Protein AF-A0A378W1C8-F1 (afdb_monomer)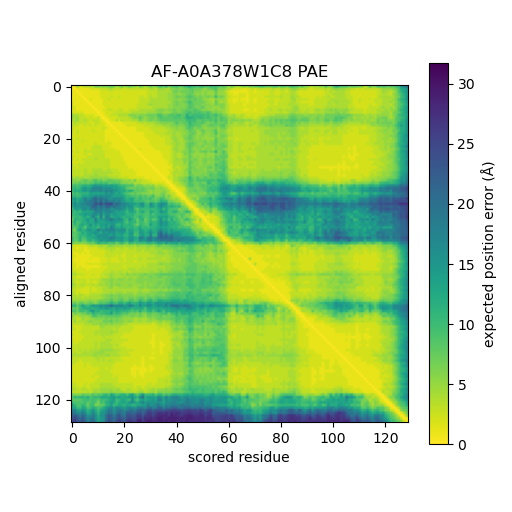

Solvent-accessible surface area (backbone atoms only — not comparable to full-atom values): 7232 Å² total; per-residue (Å²): 105,21,33,58,42,18,27,43,55,50,64,63,61,49,71,65,51,46,51,54,49,53,54,52,51,50,52,35,54,49,53,46,41,44,73,74,67,46,57,69,74,63,49,75,30,64,82,40,51,46,47,49,51,49,50,45,66,40,89,83,30,63,36,23,52,45,13,28,35,47,44,73,67,47,53,67,70,57,41,36,58,76,68,71,49,90,53,67,61,64,61,47,40,54,54,52,48,57,49,23,58,76,70,72,47,84,43,71,69,53,50,53,53,45,32,43,72,70,65,76,43,77,86,77,75,77,75,84,123

Foldseek 3Di:
DLLLLLQCVLLVVDDVVSVVLLVLQLVQVLQLCVLVVHDSVVCPDCVNSVVSCCLNPDPPRLSSQLNNCLNVVHQSVVSCVVSVHDRPVLVVLVVSVVSCVVSVGDDPSSVVVNCSNVVVDHDDNPPPD

Mean predicted aligned error: 7.02 Å

pLDDT: mean 79.62, std 13.41, range [35.12, 96.0]

Structure (mmCIF, N/CA/C/O backbone):
data_AF-A0A378W1C8-F1
#
_entry.id   AF-A0A378W1C8-F1
#
loop_
_atom_site.group_PDB
_atom_site.id
_atom_site.type_symbol
_atom_site.label_atom_id
_atom_site.label_alt_id
_atom_site.label_comp_id
_atom_site.label_asym_id
_atom_site.label_entity_id
_atom_site.label_seq_id
_atom_site.pdbx_PDB_ins_code
_atom_site.Cartn_x
_atom_site.Cartn_y
_atom_site.Cartn_z
_atom_site.occupancy
_atom_site.B_iso_or_equiv
_atom_site.auth_seq_id
_atom_site.auth_comp_id
_atom_site.auth_asym_id
_atom_site.auth_atom_id
_atom_site.pdbx_PDB_model_num
ATOM 1 N N . MET A 1 1 ? 0.416 0.198 1.413 1.00 78.50 1 MET A N 1
ATOM 2 C CA . MET A 1 1 ? 0.909 1.507 0.921 1.00 78.50 1 MET A CA 1
ATOM 3 C C . MET A 1 1 ? 2.173 1.432 0.068 1.00 78.50 1 MET A C 1
ATOM 5 O O . MET A 1 1 ? 2.178 2.047 -0.987 1.00 78.50 1 MET A O 1
ATOM 9 N N . ALA A 1 2 ? 3.202 0.653 0.422 1.00 84.88 2 ALA A N 1
ATOM 10 C CA . ALA A 1 2 ? 4.416 0.553 -0.403 1.00 84.88 2 ALA A CA 1
ATOM 11 C C . ALA A 1 2 ? 4.176 0.109 -1.868 1.00 84.88 2 ALA A C 1
ATOM 13 O O . ALA A 1 2 ? 4.801 0.668 -2.763 1.00 84.88 2 ALA A O 1
ATOM 14 N N . ILE A 1 3 ? 3.236 -0.818 -2.124 1.00 87.12 3 ILE A N 1
ATOM 15 C CA . ILE A 1 3 ? 2.819 -1.201 -3.493 1.00 87.12 3 ILE A CA 1
ATOM 16 C C . ILE A 1 3 ? 2.235 0.004 -4.243 1.00 87.12 3 ILE A C 1
ATOM 18 O O . ILE A 1 3 ? 2.663 0.300 -5.351 1.00 87.12 3 ILE A O 1
ATOM 22 N N . ALA A 1 4 ? 1.318 0.748 -3.619 1.00 87.62 4 ALA A N 1
ATOM 23 C CA . ALA A 1 4 ? 0.714 1.942 -4.211 1.00 87.62 4 ALA A CA 1
ATOM 24 C C . ALA A 1 4 ? 1.756 3.023 -4.532 1.00 87.62 4 ALA A C 1
ATOM 26 O O . ALA A 1 4 ? 1.712 3.644 -5.589 1.00 87.62 4 ALA A O 1
ATOM 27 N N . THR A 1 5 ? 2.724 3.224 -3.637 1.00 86.94 5 THR A N 1
ATOM 28 C CA . THR A 1 5 ? 3.833 4.151 -3.868 1.00 86.94 5 THR A CA 1
ATOM 29 C C . THR A 1 5 ? 4.706 3.701 -5.038 1.00 86.94 5 THR A C 1
ATOM 31 O O . THR A 1 5 ? 5.021 4.515 -5.898 1.00 86.94 5 THR A O 1
ATOM 34 N N . GLY A 1 6 ? 5.064 2.413 -5.107 1.00 87.56 6 GLY A N 1
ATOM 35 C CA . GLY A 1 6 ? 5.803 1.858 -6.245 1.00 87.56 6 GLY A CA 1
ATOM 36 C C . GLY A 1 6 ? 5.056 2.033 -7.567 1.00 87.56 6 GLY A C 1
ATOM 37 O O . GLY A 1 6 ? 5.659 2.422 -8.559 1.00 87.56 6 GLY A O 1
ATOM 38 N N . LEU A 1 7 ? 3.737 1.839 -7.549 1.00 88.56 7 LEU A N 1
ATOM 39 C CA . LEU A 1 7 ? 2.861 2.068 -8.693 1.00 88.56 7 LEU A CA 1
ATOM 40 C C . LEU A 1 7 ? 2.887 3.537 -9.142 1.00 88.56 7 LEU A C 1
ATOM 42 O O . LEU A 1 7 ? 3.162 3.824 -10.302 1.00 88.56 7 LEU A O 1
ATOM 46 N N . SER A 1 8 ? 2.657 4.474 -8.216 1.00 88.06 8 SER A N 1
ATOM 47 C CA . SER A 1 8 ? 2.693 5.918 -8.498 1.00 88.06 8 SER A CA 1
ATOM 48 C C . SER A 1 8 ? 4.046 6.378 -9.037 1.00 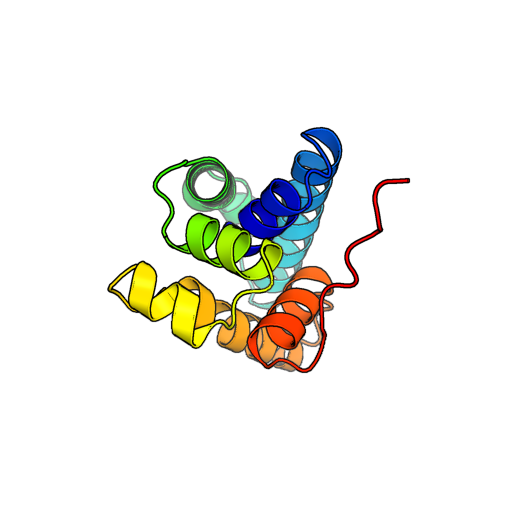88.06 8 SER A C 1
ATOM 50 O O . SER A 1 8 ? 4.105 7.316 -9.830 1.00 88.06 8 SER A O 1
ATOM 52 N N . ASP A 1 9 ? 5.125 5.746 -8.582 1.00 87.56 9 ASP A N 1
ATOM 53 C CA . ASP A 1 9 ? 6.481 6.078 -8.999 1.00 87.56 9 ASP A CA 1
ATOM 54 C C . ASP A 1 9 ? 6.811 5.519 -10.379 1.00 87.56 9 ASP A C 1
ATOM 56 O O . ASP A 1 9 ? 7.395 6.235 -11.186 1.00 87.56 9 ASP A O 1
ATOM 60 N N . GLY A 1 10 ? 6.397 4.284 -10.675 1.00 86.94 10 GLY A N 1
ATOM 61 C CA . GLY A 1 10 ? 6.565 3.691 -12.004 1.00 86.94 10 GLY A CA 1
ATOM 62 C C . GLY A 1 10 ? 5.689 4.351 -13.074 1.00 86.94 10 GLY A C 1
ATOM 63 O O . GLY A 1 10 ? 6.042 4.335 -14.246 1.00 86.94 10 GLY A O 1
ATOM 64 N N . LEU A 1 11 ? 4.582 4.984 -12.672 1.00 86.81 11 LEU A N 1
ATOM 65 C CA . LEU A 1 11 ? 3.749 5.827 -13.540 1.00 86.81 11 LEU A CA 1
ATOM 66 C C . LEU A 1 11 ? 4.262 7.274 -13.662 1.00 86.81 11 LEU A C 1
ATOM 68 O O . LEU A 1 11 ? 3.651 8.083 -14.356 1.00 86.81 11 LEU A O 1
ATOM 72 N N . GLU A 1 12 ? 5.370 7.608 -12.992 1.00 87.69 12 GLU A N 1
ATOM 73 C CA . GLU A 1 12 ? 6.022 8.921 -13.027 1.00 87.69 12 GLU A CA 1
ATOM 74 C C . GLU A 1 12 ? 5.124 10.112 -12.628 1.00 87.69 12 GLU A C 1
ATOM 76 O O . GLU A 1 12 ? 5.330 11.242 -13.068 1.00 87.69 12 GLU A O 1
ATOM 81 N N . TYR A 1 13 ? 4.153 9.913 -11.731 1.00 84.31 13 TYR A N 1
ATOM 82 C CA . TYR A 1 13 ? 3.259 10.997 -11.282 1.00 84.31 13 TYR A CA 1
ATOM 83 C C . TYR A 1 13 ? 3.933 12.054 -10.386 1.00 84.31 13 TYR A C 1
ATOM 85 O O . TYR A 1 13 ? 3.327 13.069 -10.034 1.00 84.31 13 TYR A O 1
ATOM 93 N N . GLY A 1 14 ? 5.193 11.833 -10.011 1.00 85.81 14 GLY A N 1
ATOM 94 C CA . GLY A 1 14 ? 5.997 12.772 -9.238 1.00 85.81 14 GLY A CA 1
ATOM 95 C C . GLY A 1 14 ? 5.725 12.761 -7.729 1.00 85.81 14 GLY A C 1
ATOM 96 O O . GLY A 1 14 ? 4.870 12.047 -7.199 1.00 85.81 14 GLY A O 1
ATOM 97 N N . LEU A 1 15 ? 6.501 13.574 -7.006 1.00 82.06 15 LEU A N 1
ATOM 98 C CA . LEU A 1 15 ? 6.538 13.570 -5.537 1.00 82.06 15 LEU A CA 1
ATOM 99 C C . LEU A 1 15 ? 5.241 14.078 -4.891 1.00 82.06 15 LEU A C 1
ATOM 101 O O . LEU A 1 15 ? 4.864 13.596 -3.825 1.00 82.06 15 LEU A O 1
ATOM 105 N N . ASN A 1 16 ? 4.527 14.999 -5.544 1.00 83.81 16 ASN A N 1
ATOM 106 C CA . ASN A 1 16 ? 3.266 15.536 -5.026 1.00 83.81 16 ASN A CA 1
ATOM 107 C C . ASN A 1 16 ? 2.153 14.482 -5.042 1.00 83.81 16 ASN A C 1
ATOM 109 O O . ASN A 1 16 ? 1.434 14.331 -4.054 1.00 83.81 16 ASN A O 1
ATOM 113 N N . ALA A 1 17 ? 2.047 13.708 -6.128 1.00 83.81 17 ALA A N 1
ATOM 114 C CA . ALA A 1 17 ? 1.108 12.593 -6.211 1.00 83.81 17 ALA A CA 1
ATOM 115 C C . ALA A 1 17 ? 1.430 11.524 -5.159 1.00 83.81 17 ALA A C 1
ATOM 117 O O . ALA A 1 17 ? 0.527 11.046 -4.471 1.00 83.81 17 ALA A O 1
ATOM 118 N N . ARG A 1 18 ? 2.721 11.230 -4.953 1.00 83.88 18 ARG A N 1
ATOM 119 C CA . ARG A 1 18 ? 3.175 10.332 -3.885 1.00 83.88 18 ARG A CA 1
ATOM 120 C C . ARG A 1 18 ? 2.754 10.830 -2.501 1.00 83.88 18 ARG A C 1
ATOM 122 O O . ARG A 1 18 ? 2.211 10.053 -1.719 1.00 83.88 18 ARG A O 1
ATOM 129 N N . ALA A 1 19 ? 2.981 12.105 -2.193 1.00 82.62 19 ALA A N 1
ATOM 130 C CA . ALA A 1 19 ? 2.603 12.688 -0.908 1.00 82.62 19 ALA A CA 1
ATOM 131 C C . ALA A 1 19 ? 1.082 12.623 -0.686 1.00 82.62 19 ALA A C 1
ATOM 133 O O . ALA A 1 19 ? 0.629 12.179 0.369 1.00 82.62 19 ALA A O 1
ATOM 134 N N . ALA A 1 20 ? 0.289 12.978 -1.702 1.00 86.38 20 ALA A N 1
ATOM 135 C CA . ALA A 1 20 ? -1.167 12.878 -1.645 1.00 86.38 20 ALA A CA 1
ATOM 136 C C . ALA A 1 20 ? -1.641 11.429 -1.431 1.00 86.38 20 ALA A C 1
ATOM 138 O O . ALA A 1 20 ? -2.536 11.184 -0.619 1.00 86.38 20 ALA A O 1
ATOM 139 N N . LEU A 1 21 ? -1.021 10.466 -2.119 1.00 87.06 21 LEU A N 1
ATOM 14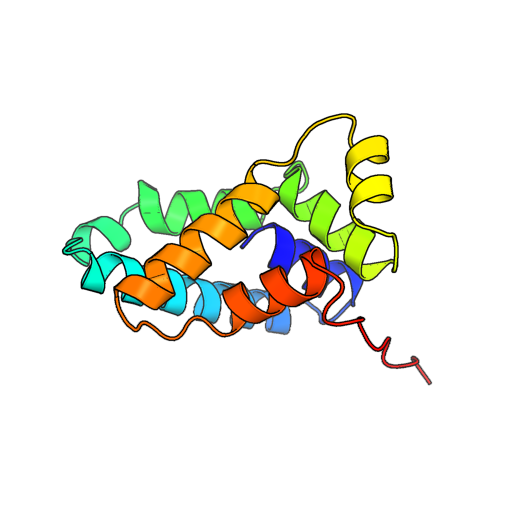0 C CA . LEU A 1 21 ? -1.324 9.043 -1.986 1.00 87.06 21 LEU A CA 1
ATOM 141 C C . LEU A 1 21 ? -1.033 8.527 -0.573 1.00 87.06 21 LEU A C 1
ATOM 143 O O . LEU A 1 21 ? -1.870 7.837 0.007 1.00 87.06 21 LEU A O 1
ATOM 147 N N . VAL A 1 22 ? 0.120 8.885 -0.000 1.00 83.94 22 VAL A N 1
ATOM 148 C CA . VAL A 1 22 ? 0.488 8.505 1.373 1.00 83.94 22 VAL A CA 1
ATOM 149 C C . VAL A 1 22 ? -0.504 9.088 2.379 1.00 83.94 22 VAL A C 1
ATOM 151 O O . VAL A 1 22 ? -1.020 8.346 3.214 1.00 83.94 22 VAL A O 1
ATOM 154 N N . THR A 1 23 ? -0.840 10.373 2.263 1.00 85.50 23 THR A N 1
ATOM 155 C CA . THR A 1 23 ? -1.800 11.038 3.159 1.00 85.50 23 THR A CA 1
ATOM 156 C C . THR A 1 23 ? -3.190 10.403 3.083 1.00 85.50 23 THR A C 1
ATOM 158 O O . THR A 1 23 ? -3.796 10.102 4.112 1.00 85.50 23 THR A O 1
ATOM 161 N N . ARG A 1 24 ? -3.697 10.141 1.872 1.00 89.50 24 ARG A N 1
ATOM 162 C CA . ARG A 1 24 ? -5.008 9.498 1.685 1.00 89.50 24 ARG A CA 1
ATOM 163 C C . ARG A 1 24 ? -5.017 8.050 2.177 1.00 89.50 24 ARG A C 1
ATOM 165 O O . ARG A 1 24 ? -5.983 7.635 2.813 1.00 89.50 24 ARG A O 1
ATOM 172 N N . GLY A 1 25 ? -3.940 7.305 1.936 1.00 88.19 25 GLY A N 1
ATOM 173 C CA . GLY A 1 25 ? -3.794 5.935 2.424 1.00 88.19 25 GLY A CA 1
ATOM 174 C C . GLY A 1 25 ? -3.709 5.848 3.947 1.00 88.19 25 GLY A C 1
ATOM 175 O O . GLY A 1 25 ? -4.299 4.956 4.551 1.00 88.19 25 GLY A O 1
ATOM 176 N N . LEU A 1 26 ? -3.048 6.810 4.595 1.00 84.56 26 LEU A N 1
ATOM 177 C CA . LEU A 1 26 ? -3.041 6.906 6.054 1.00 84.56 26 LEU A CA 1
ATOM 178 C C . LEU A 1 26 ? -4.442 7.197 6.611 1.00 84.56 26 LEU A C 1
ATOM 180 O O . LEU A 1 26 ? -4.824 6.632 7.638 1.00 84.56 26 LEU A O 1
ATOM 184 N N . ALA A 1 27 ? -5.223 8.041 5.932 1.00 88.19 27 ALA A N 1
ATOM 185 C CA . ALA A 1 27 ? -6.605 8.304 6.322 1.00 88.19 27 ALA A CA 1
ATOM 186 C C . ALA A 1 27 ? -7.478 7.038 6.220 1.00 88.19 27 ALA A C 1
ATOM 188 O O . ALA A 1 27 ? -8.294 6.795 7.105 1.00 88.19 27 ALA A O 1
ATOM 189 N N . GLU A 1 28 ? -7.285 6.219 5.182 1.00 90.44 28 GLU A N 1
ATOM 190 C CA . GLU A 1 28 ? -7.918 4.898 5.041 1.00 90.44 28 GLU A CA 1
ATOM 191 C C . GLU A 1 28 ? -7.583 3.969 6.215 1.00 90.44 28 GLU A C 1
ATOM 193 O O . GLU A 1 28 ? -8.482 3.509 6.920 1.00 90.44 28 GLU A O 1
ATOM 198 N N . ILE A 1 29 ? -6.291 3.770 6.487 1.00 85.88 29 ILE A N 1
ATOM 199 C CA . ILE A 1 29 ? -5.822 2.910 7.583 1.00 85.88 29 ILE A CA 1
ATOM 200 C C . ILE A 1 29 ? -6.371 3.392 8.930 1.00 85.88 29 ILE A C 1
ATOM 202 O O . ILE A 1 29 ? -6.831 2.588 9.737 1.00 85.88 29 ILE A O 1
ATOM 206 N N . THR A 1 30 ? -6.362 4.705 9.167 1.00 85.25 30 THR A N 1
ATOM 207 C CA . THR A 1 30 ? -6.877 5.291 10.411 1.00 85.25 30 THR A CA 1
ATOM 208 C C . THR A 1 30 ? -8.373 5.038 10.578 1.00 85.25 30 THR A C 1
ATOM 210 O O . THR A 1 30 ? -8.787 4.629 11.661 1.00 85.25 30 THR A O 1
ATOM 213 N N . ARG A 1 31 ? -9.187 5.225 9.526 1.00 89.81 31 ARG A N 1
ATOM 214 C CA . ARG A 1 31 ? -10.635 4.952 9.593 1.00 89.81 31 ARG A CA 1
ATOM 215 C C . ARG A 1 31 ? -10.917 3.490 9.924 1.00 89.81 31 ARG A C 1
ATOM 217 O O . ARG A 1 31 ? -11.733 3.224 10.804 1.00 89.81 31 ARG A O 1
ATOM 224 N N . LEU A 1 32 ? -10.220 2.560 9.265 1.00 88.81 32 LEU A N 1
ATOM 225 C CA . LEU A 1 32 ? -10.382 1.131 9.528 1.00 88.81 32 LEU A CA 1
ATOM 226 C C . LEU A 1 32 ? -9.967 0.772 10.959 1.00 88.81 32 LEU A C 1
ATOM 228 O O . LEU A 1 32 ? -10.725 0.129 11.679 1.00 88.81 32 LEU A O 1
ATOM 232 N N . ALA A 1 33 ? -8.798 1.241 11.398 1.00 85.00 33 ALA A N 1
ATOM 233 C CA . ALA A 1 33 ? -8.308 0.984 12.746 1.00 85.00 33 ALA A CA 1
ATOM 234 C C . ALA A 1 33 ? -9.272 1.528 13.815 1.00 85.00 33 ALA A C 1
ATOM 236 O O . ALA A 1 33 ? -9.582 0.828 14.777 1.00 85.00 33 ALA A O 1
ATOM 237 N N . SER A 1 34 ? -9.799 2.745 13.637 1.00 86.88 34 SER A N 1
ATOM 238 C CA . SER A 1 34 ? -10.797 3.313 14.550 1.00 86.88 34 SER A CA 1
ATOM 239 C C . SER A 1 34 ? -12.093 2.498 14.588 1.00 86.88 34 SER A C 1
ATOM 241 O O . SER A 1 34 ? -12.622 2.275 15.674 1.00 86.88 34 SER A O 1
ATOM 243 N N . ALA A 1 35 ? -12.571 1.992 13.446 1.00 88.19 35 ALA A N 1
ATOM 244 C CA . ALA A 1 35 ? -13.745 1.114 13.397 1.00 88.19 35 ALA A CA 1
ATOM 245 C C . ALA A 1 35 ? -13.521 -0.223 14.128 1.00 88.19 35 ALA A C 1
ATOM 247 O O . ALA A 1 35 ? -14.447 -0.775 14.718 1.00 88.19 35 ALA A O 1
ATOM 248 N N . MET A 1 36 ? -12.276 -0.706 14.159 1.00 85.81 36 ME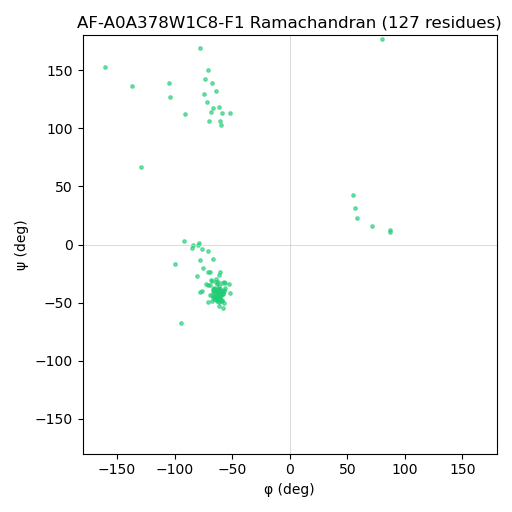T A N 1
ATOM 249 C CA . MET A 1 36 ? -11.859 -1.889 14.920 1.00 85.81 36 MET A CA 1
ATOM 250 C C . MET A 1 36 ? -11.654 -1.615 16.423 1.00 85.81 36 MET A C 1
ATOM 252 O O . MET A 1 36 ? -11.274 -2.520 17.164 1.00 85.81 36 MET A O 1
ATOM 256 N N . GLY A 1 37 ? -11.893 -0.384 16.889 1.00 83.81 37 GLY A N 1
ATOM 257 C CA . GLY A 1 37 ? -11.726 0.012 18.290 1.00 83.81 37 GLY A CA 1
ATOM 258 C C . GLY A 1 37 ? -10.314 0.476 18.656 1.00 83.81 37 GLY A C 1
ATOM 259 O O . GLY A 1 37 ? -10.014 0.645 19.840 1.00 83.81 37 GLY A O 1
ATOM 260 N N . ALA A 1 38 ? -9.432 0.703 17.675 1.00 81.50 38 ALA A N 1
ATOM 261 C CA . ALA A 1 38 ? -8.108 1.250 17.946 1.00 81.50 38 ALA A CA 1
ATOM 262 C C . ALA A 1 38 ? -8.204 2.700 18.438 1.00 81.50 38 ALA A C 1
ATOM 264 O O . ALA A 1 38 ? -8.945 3.528 17.902 1.00 81.50 38 ALA A O 1
ATOM 265 N N . GLN A 1 39 ? -7.392 3.031 19.440 1.00 74.12 39 GLN A N 1
ATOM 266 C CA . GLN A 1 39 ? -7.318 4.393 19.952 1.00 74.12 39 GLN A CA 1
ATOM 267 C C . GLN A 1 39 ? -6.544 5.291 18.969 1.00 74.12 39 GLN A C 1
ATOM 269 O O . GLN A 1 39 ? -5.404 4.969 18.624 1.00 74.12 39 GLN A O 1
ATOM 274 N N . PRO A 1 40 ? -7.084 6.459 18.569 1.00 66.38 40 PRO A N 1
ATOM 275 C CA . PRO A 1 40 ? -6.416 7.364 17.626 1.00 66.38 40 PRO A CA 1
ATOM 276 C C . PRO A 1 40 ? -5.008 7.794 18.063 1.00 66.38 40 PRO A C 1
ATOM 278 O O . PRO A 1 40 ? -4.118 7.947 17.229 1.00 66.38 40 PRO A O 1
ATOM 281 N N . LYS A 1 41 ? -4.774 7.928 19.377 1.00 67.06 41 LYS A N 1
ATOM 282 C CA . LYS A 1 41 ? -3.451 8.249 19.940 1.00 67.06 41 LYS A CA 1
ATOM 283 C C . LYS A 1 41 ? -2.399 7.175 19.641 1.00 67.06 41 LYS A C 1
ATOM 285 O O . LYS A 1 41 ? -1.239 7.520 19.447 1.00 67.06 41 LYS A O 1
ATOM 290 N N . THR A 1 42 ? -2.794 5.904 19.556 1.00 67.75 42 THR A N 1
ATOM 291 C CA . THR A 1 42 ? -1.897 4.788 19.218 1.00 67.75 42 THR A CA 1
ATOM 292 C C . THR A 1 42 ? -1.521 4.806 17.736 1.00 67.75 42 THR A C 1
ATOM 294 O O . THR A 1 42 ? -0.386 4.497 17.385 1.00 67.75 42 THR A O 1
ATOM 297 N N . MET A 1 43 ? -2.440 5.246 16.870 1.00 63.94 43 MET A N 1
ATOM 298 C CA . MET A 1 43 ? -2.199 5.370 15.427 1.00 63.94 43 MET A CA 1
ATOM 299 C C . MET A 1 43 ? -1.243 6.518 15.085 1.00 63.94 43 MET A C 1
ATOM 301 O O . MET A 1 43 ? -0.439 6.388 14.166 1.00 63.94 43 MET A O 1
ATOM 305 N N . MET A 1 44 ? -1.292 7.623 15.840 1.00 60.53 44 MET A N 1
ATOM 306 C CA . MET A 1 44 ? -0.397 8.777 15.653 1.00 60.53 44 MET A CA 1
ATOM 307 C C . MET A 1 44 ? 1.028 8.557 16.196 1.00 60.53 44 MET A C 1
ATOM 309 O O . MET A 1 44 ? 1.880 9.431 16.045 1.00 60.53 44 MET A O 1
ATOM 313 N N . GLY A 1 45 ? 1.302 7.413 16.832 1.00 62.41 45 GLY A N 1
ATOM 314 C CA . GLY A 1 45 ? 2.627 7.059 17.341 1.00 62.41 45 GLY A CA 1
ATOM 315 C C . GLY A 1 45 ? 3.599 6.568 16.258 1.00 62.41 45 GLY A C 1
ATOM 316 O O . GLY A 1 45 ? 3.217 6.247 15.131 1.00 62.41 45 GLY A O 1
ATOM 317 N N . LEU A 1 46 ? 4.879 6.452 16.632 1.00 51.47 46 LEU A N 1
ATOM 318 C CA . LEU A 1 46 ? 5.981 6.018 15.756 1.00 51.47 46 LEU A CA 1
ATOM 319 C C . LEU A 1 46 ? 5.746 4.627 15.129 1.00 51.47 46 LEU A C 1
ATOM 321 O O . LEU A 1 46 ? 6.144 4.393 13.994 1.00 51.47 46 LEU A O 1
ATOM 325 N N . ALA A 1 47 ? 5.053 3.731 15.840 1.00 58.19 47 ALA A N 1
ATOM 326 C CA . ALA A 1 47 ? 4.719 2.390 15.357 1.00 58.19 47 ALA A CA 1
ATOM 327 C C . ALA A 1 47 ? 3.649 2.382 14.245 1.00 58.19 47 ALA A C 1
ATOM 329 O O . ALA A 1 47 ? 3.601 1.441 13.465 1.00 58.19 47 ALA A O 1
ATOM 330 N N . GLY A 1 48 ? 2.800 3.416 14.156 1.00 60.66 48 GLY A N 1
ATOM 331 C CA . GLY A 1 48 ? 1.756 3.526 13.131 1.00 60.66 48 GLY A CA 1
ATOM 332 C C . GLY A 1 48 ? 2.217 4.340 11.923 1.00 60.66 48 GLY A C 1
ATOM 333 O O . GLY A 1 48 ? 2.395 3.812 10.829 1.00 60.66 48 GLY A O 1
ATOM 334 N N . ILE A 1 49 ? 2.441 5.643 12.120 1.00 60.09 49 ILE A N 1
ATOM 335 C CA . ILE A 1 49 ? 2.840 6.563 11.039 1.00 60.09 49 ILE A CA 1
ATOM 336 C C . ILE A 1 49 ? 4.314 6.387 10.659 1.00 60.09 49 ILE A C 1
ATOM 338 O O . ILE A 1 49 ? 4.650 6.436 9.475 1.00 60.09 49 ILE A O 1
ATOM 342 N N . GLY A 1 50 ? 5.197 6.183 11.641 1.00 59.47 50 GLY A N 1
ATOM 343 C CA . GLY A 1 50 ? 6.640 6.083 11.405 1.00 59.47 50 GLY A CA 1
ATOM 344 C C . GLY A 1 50 ? 7.011 4.851 10.581 1.00 59.47 50 GLY A C 1
ATOM 345 O O . GLY A 1 50 ? 7.715 4.976 9.579 1.00 59.47 50 GLY A O 1
ATOM 346 N N . ASP A 1 51 ? 6.462 3.690 10.937 1.00 66.50 51 ASP A N 1
ATOM 347 C CA . ASP A 1 51 ? 6.698 2.439 10.208 1.00 66.50 51 ASP A CA 1
ATOM 348 C C . ASP A 1 51 ? 6.052 2.445 8.810 1.00 66.50 51 ASP A C 1
ATOM 350 O O . ASP A 1 51 ? 6.638 1.977 7.827 1.00 66.50 51 ASP A O 1
ATOM 354 N N . LEU A 1 52 ? 4.886 3.092 8.673 1.00 60.59 52 LEU A N 1
ATOM 355 C CA . LEU A 1 52 ? 4.235 3.305 7.381 1.00 60.59 52 LEU A CA 1
ATOM 356 C C . LEU A 1 52 ? 5.091 4.178 6.454 1.00 60.59 52 LEU A C 1
ATOM 358 O O . LEU A 1 52 ? 5.301 3.812 5.295 1.00 60.59 52 LEU A O 1
ATOM 362 N N . ILE A 1 53 ? 5.598 5.315 6.940 1.00 60.22 53 ILE A N 1
ATOM 363 C CA . ILE A 1 53 ? 6.456 6.211 6.152 1.00 60.22 53 ILE A CA 1
ATOM 364 C C . ILE A 1 53 ? 7.755 5.496 5.769 1.00 60.22 53 ILE A C 1
ATOM 366 O O . ILE A 1 53 ? 8.118 5.517 4.590 1.00 60.22 53 ILE A O 1
ATOM 370 N N . LEU A 1 54 ? 8.416 4.817 6.711 1.00 61.41 54 LEU A N 1
ATOM 371 C CA . LEU A 1 54 ? 9.652 4.067 6.464 1.00 61.41 54 LEU A CA 1
ATOM 372 C C . LEU A 1 54 ? 9.453 2.970 5.404 1.00 61.41 54 LEU A C 1
ATOM 374 O O . LEU A 1 54 ? 10.194 2.900 4.422 1.00 61.41 54 LEU A O 1
ATOM 378 N N . THR A 1 55 ? 8.394 2.172 5.535 1.00 62.31 55 THR A N 1
ATOM 379 C CA . THR A 1 55 ? 8.079 1.078 4.603 1.00 62.31 55 THR A CA 1
ATOM 380 C C . THR A 1 55 ? 7.686 1.581 3.209 1.00 62.31 55 THR A C 1
ATOM 382 O O . THR A 1 55 ? 7.966 0.919 2.203 1.00 62.31 55 THR A O 1
ATOM 385 N N . CYS A 1 56 ? 7.054 2.757 3.117 1.00 53.53 56 CYS A N 1
ATOM 386 C CA . CYS A 1 56 ? 6.659 3.371 1.844 1.00 53.53 56 CYS A CA 1
ATOM 387 C C . CYS A 1 56 ? 7.801 4.103 1.128 1.00 53.53 56 CYS A C 1
ATOM 389 O O . CYS 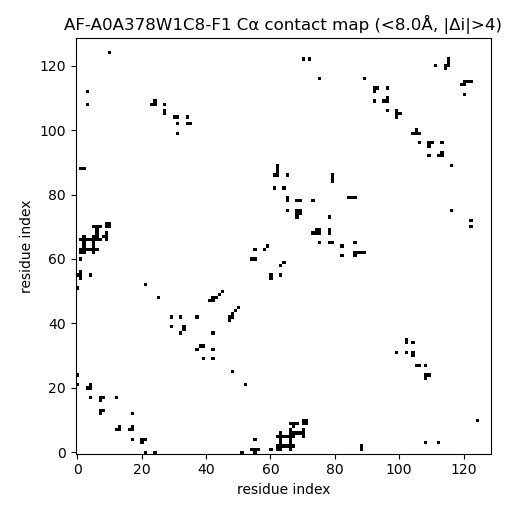A 1 56 ? 7.764 4.225 -0.098 1.00 53.53 56 CYS A O 1
ATOM 391 N N . THR A 1 57 ? 8.790 4.600 1.872 1.00 51.72 57 THR A N 1
ATOM 392 C CA . THR A 1 57 ? 9.912 5.390 1.334 1.00 51.72 57 THR A CA 1
ATOM 393 C C . THR A 1 57 ? 11.192 4.578 1.144 1.00 51.72 57 THR A C 1
ATOM 395 O O . THR A 1 57 ? 12.054 4.985 0.367 1.00 51.72 57 THR A O 1
ATOM 398 N N . GLY A 1 58 ? 11.306 3.402 1.768 1.00 56.22 58 GLY A N 1
ATOM 399 C CA . GLY A 1 58 ? 12.457 2.517 1.612 1.00 56.22 58 GLY A CA 1
ATOM 400 C C . GLY A 1 58 ? 12.572 1.928 0.201 1.00 56.22 58 GLY A C 1
ATOM 401 O O . GLY A 1 58 ? 11.728 1.141 -0.234 1.00 56.22 58 GLY A O 1
ATOM 402 N N . ALA A 1 59 ? 13.663 2.249 -0.501 1.00 51.34 59 ALA A N 1
ATOM 403 C CA . ALA A 1 59 ? 13.957 1.752 -1.851 1.00 51.34 59 ALA A CA 1
ATOM 404 C C . ALA A 1 59 ? 14.087 0.212 -1.938 1.00 51.34 59 ALA A C 1
ATOM 406 O O . ALA A 1 59 ? 13.846 -0.366 -2.994 1.00 51.34 59 ALA A O 1
ATOM 407 N N . LEU A 1 60 ? 14.407 -0.462 -0.824 1.00 59.28 60 LEU A N 1
ATOM 408 C CA . LEU 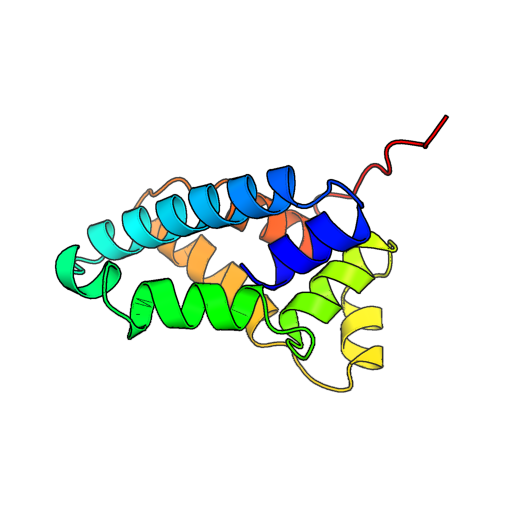A 1 60 ? 14.562 -1.925 -0.728 1.00 59.28 60 LEU A CA 1
ATOM 409 C C . LEU A 1 60 ? 13.246 -2.684 -0.485 1.00 59.28 60 LEU A C 1
ATOM 411 O O . LEU A 1 60 ? 13.232 -3.918 -0.451 1.00 59.28 60 LEU A O 1
ATOM 415 N N . SER A 1 61 ? 12.131 -1.971 -0.322 1.00 74.88 61 SER A N 1
ATOM 416 C CA . SER A 1 61 ? 10.830 -2.576 -0.046 1.00 74.88 61 SER A CA 1
ATOM 417 C C . SER A 1 61 ? 10.398 -3.497 -1.193 1.00 74.88 61 SER A C 1
ATOM 419 O O . SER A 1 61 ? 10.194 -3.058 -2.327 1.00 74.88 61 SER A O 1
ATOM 421 N N . ARG A 1 62 ? 10.226 -4.797 -0.907 1.00 82.31 62 ARG A N 1
ATOM 422 C CA . ARG A 1 62 ? 9.715 -5.785 -1.884 1.00 82.31 62 ARG A CA 1
ATOM 423 C C . ARG A 1 62 ? 8.351 -5.356 -2.424 1.00 82.31 62 ARG A C 1
ATOM 425 O O . ARG A 1 62 ? 8.110 -5.415 -3.621 1.00 82.31 62 ARG A O 1
ATOM 432 N N . ASN A 1 63 ? 7.515 -4.813 -1.545 1.00 84.50 63 ASN A N 1
ATOM 433 C CA . ASN A 1 63 ? 6.204 -4.266 -1.873 1.00 84.50 63 ASN A CA 1
ATOM 434 C C . ASN A 1 63 ? 6.303 -3.098 -2.873 1.00 84.50 63 ASN A C 1
ATOM 436 O O . ASN A 1 63 ? 5.523 -3.023 -3.817 1.00 84.50 63 ASN A O 1
ATOM 440 N N . ARG A 1 64 ? 7.295 -2.212 -2.727 1.00 84.62 64 ARG A N 1
ATOM 441 C CA . ARG A 1 64 ? 7.537 -1.133 -3.699 1.00 84.62 64 ARG A CA 1
ATOM 442 C C . ARG A 1 64 ? 7.955 -1.682 -5.066 1.00 84.62 64 ARG A C 1
ATOM 444 O O . ARG A 1 64 ? 7.453 -1.203 -6.077 1.00 84.62 64 ARG A O 1
ATOM 451 N N . ARG A 1 65 ? 8.817 -2.706 -5.103 1.00 86.38 65 ARG A N 1
ATOM 452 C CA . ARG A 1 65 ? 9.202 -3.389 -6.354 1.00 86.38 65 ARG A CA 1
ATOM 453 C C . ARG A 1 65 ? 8.012 -4.049 -7.049 1.00 86.38 65 ARG A C 1
ATOM 455 O O . ARG A 1 65 ? 7.913 -3.943 -8.265 1.00 86.38 65 ARG A O 1
ATOM 462 N N . VAL A 1 66 ? 7.083 -4.636 -6.288 1.00 88.94 66 VAL A N 1
ATOM 463 C CA . VAL A 1 66 ? 5.817 -5.139 -6.846 1.00 88.94 66 VAL A CA 1
ATOM 464 C C . VAL A 1 66 ? 5.059 -4.020 -7.560 1.00 88.94 66 VAL A C 1
ATOM 466 O O . VAL A 1 66 ? 4.704 -4.169 -8.723 1.00 88.94 66 VAL A O 1
ATOM 469 N N . GLY A 1 67 ? 4.876 -2.873 -6.900 1.00 89.31 67 GLY A N 1
ATOM 470 C CA . GLY A 1 67 ? 4.207 -1.716 -7.500 1.00 89.31 67 GLY A CA 1
ATOM 471 C C . GLY A 1 67 ? 4.869 -1.212 -8.787 1.00 89.31 67 GLY A C 1
ATOM 472 O O . GLY A 1 67 ? 4.169 -0.911 -9.749 1.00 89.31 67 GLY A O 1
ATOM 473 N N . LEU A 1 68 ? 6.205 -1.161 -8.820 1.00 89.38 68 LEU A N 1
ATOM 474 C CA . LEU A 1 68 ? 6.969 -0.750 -10.005 1.00 89.38 68 LEU A CA 1
ATOM 475 C C . LEU A 1 68 ? 6.777 -1.724 -11.176 1.00 89.38 68 LEU A C 1
ATOM 477 O O . LEU A 1 68 ? 6.471 -1.288 -12.280 1.00 89.38 68 LEU A O 1
ATOM 481 N N . GLY A 1 69 ? 6.878 -3.034 -10.932 1.00 89.56 69 GLY A N 1
ATOM 482 C CA . GLY A 1 69 ? 6.651 -4.037 -11.975 1.00 89.56 69 GLY A CA 1
ATOM 483 C C . GLY A 1 69 ? 5.224 -3.991 -12.532 1.00 89.56 69 GLY A C 1
ATOM 484 O O . GLY A 1 69 ? 5.027 -4.070 -13.743 1.00 89.56 69 GLY A O 1
ATOM 485 N N . LEU A 1 70 ? 4.227 -3.772 -11.668 1.00 88.88 70 LEU A N 1
ATOM 486 C CA . LEU A 1 70 ? 2.845 -3.570 -12.113 1.00 88.88 70 LEU A CA 1
ATOM 487 C C . LEU A 1 70 ? 2.703 -2.302 -12.975 1.00 88.88 70 LEU A C 1
ATOM 489 O O . LEU A 1 70 ? 2.021 -2.342 -13.995 1.00 88.88 70 LEU A O 1
ATOM 493 N N . ALA A 1 71 ? 3.377 -1.200 -12.623 1.00 89.25 71 ALA A N 1
ATOM 494 C CA . ALA A 1 71 ? 3.392 0.024 -13.433 1.00 89.25 71 ALA A CA 1
ATOM 495 C C . ALA A 1 71 ? 4.052 -0.173 -14.811 1.00 89.25 71 ALA A C 1
ATOM 497 O O . ALA A 1 71 ? 3.626 0.422 -15.803 1.00 89.25 71 ALA A O 1
ATOM 498 N N . GLU A 1 72 ? 5.054 -1.051 -14.897 1.00 88.38 72 GLU A N 1
ATOM 499 C CA . GLU A 1 72 ? 5.670 -1.460 -16.164 1.00 88.38 72 GLU A CA 1
ATOM 500 C C . GLU A 1 72 ? 4.702 -2.258 -17.056 1.00 88.38 72 GLU A C 1
ATOM 502 O O . GLU A 1 72 ? 4.962 -2.401 -18.251 1.00 88.38 72 GLU A O 1
ATOM 507 N N . GLY A 1 73 ? 3.559 -2.703 -16.525 1.00 86.44 73 GLY A N 1
ATOM 508 C CA . GLY A 1 73 ? 2.582 -3.539 -17.224 1.00 86.44 73 GLY A CA 1
ATOM 509 C C . GLY A 1 73 ? 2.884 -5.032 -17.119 1.00 86.44 73 GLY A C 1
ATOM 510 O O . GLY A 1 73 ? 2.292 -5.822 -17.853 1.00 86.44 73 GLY A O 1
ATOM 511 N N . LYS A 1 74 ? 3.804 -5.430 -16.231 1.00 88.31 74 LYS A N 1
ATOM 512 C CA . LYS A 1 74 ? 4.073 -6.842 -15.962 1.00 88.31 74 LYS A CA 1
ATOM 513 C C . LYS A 1 74 ? 2.917 -7.460 -15.201 1.00 88.31 74 LYS A C 1
ATOM 515 O O . LYS A 1 74 ? 2.265 -6.830 -14.367 1.00 88.31 74 LYS A O 1
ATOM 520 N N . GLU A 1 75 ? 2.733 -8.746 -15.436 1.00 87.00 75 GLU A N 1
ATOM 521 C CA . GLU A 1 75 ? 1.773 -9.533 -14.687 1.00 87.00 75 GLU A CA 1
ATOM 522 C C . GLU A 1 75 ? 2.283 -9.808 -13.274 1.00 87.00 75 GLU A C 1
ATOM 524 O O . GLU A 1 75 ? 3.465 -10.096 -13.081 1.00 87.00 75 GLU A O 1
ATOM 529 N N . LEU A 1 76 ? 1.391 -9.800 -12.278 1.00 86.00 76 LEU A N 1
ATOM 530 C CA . LEU A 1 76 ? 1.781 -9.975 -10.873 1.00 86.00 76 LEU A CA 1
ATOM 531 C C . LEU A 1 76 ? 2.646 -11.226 -10.648 1.00 86.00 76 LEU A C 1
ATOM 533 O O . LEU A 1 76 ? 3.645 -11.164 -9.936 1.00 86.00 76 LEU A O 1
ATOM 537 N N . HIS A 1 77 ? 2.297 -12.348 -11.284 1.00 85.94 77 HIS A N 1
ATOM 538 C CA . HIS A 1 77 ? 3.069 -13.587 -11.171 1.00 85.94 77 HIS A CA 1
ATOM 539 C C . HIS A 1 77 ? 4.509 -13.433 -11.691 1.00 85.94 77 HIS A C 1
ATOM 541 O O . HIS A 1 77 ? 5.428 -13.955 -11.069 1.00 85.94 77 HIS A O 1
ATOM 547 N N . GLN A 1 78 ? 4.724 -12.680 -12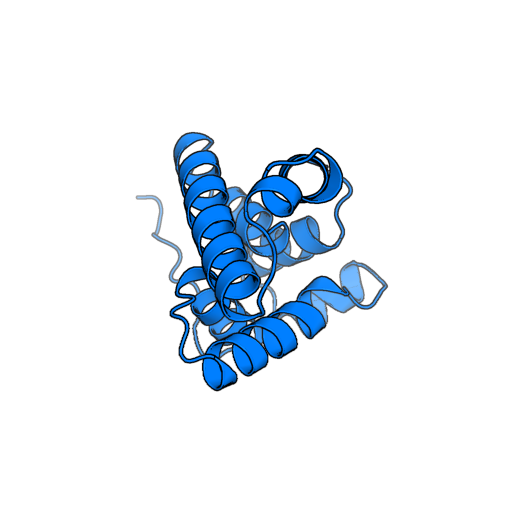.776 1.00 86.94 78 GLN A N 1
ATOM 548 C CA . GLN A 1 78 ? 6.059 -12.412 -13.323 1.00 86.94 78 GLN A CA 1
ATOM 549 C C . GLN A 1 78 ? 6.870 -11.576 -12.338 1.00 86.94 78 GLN A C 1
ATOM 551 O O . GLN A 1 78 ? 8.005 -11.918 -12.019 1.00 86.94 78 GLN A O 1
ATOM 556 N N . VAL A 1 79 ? 6.252 -10.531 -11.783 1.00 88.19 79 VAL A N 1
ATOM 557 C CA . VAL A 1 79 ? 6.899 -9.651 -10.805 1.00 88.19 79 VAL A CA 1
ATOM 558 C C . VAL A 1 79 ? 7.298 -10.419 -9.539 1.00 88.19 79 VAL A C 1
ATOM 560 O O . VAL A 1 79 ? 8.391 -10.220 -9.013 1.00 88.19 79 VAL A O 1
ATOM 563 N N . LEU A 1 80 ? 6.450 -11.332 -9.055 1.00 85.25 80 LEU A N 1
ATOM 564 C CA . LEU A 1 80 ? 6.764 -12.169 -7.891 1.00 85.25 80 LEU A CA 1
ATOM 565 C C . LEU A 1 80 ? 7.911 -13.156 -8.166 1.00 85.25 80 LEU A C 1
ATOM 567 O O . LEU A 1 80 ? 8.758 -13.351 -7.292 1.00 85.25 80 LEU A O 1
ATOM 571 N N . VAL A 1 81 ? 7.972 -13.734 -9.372 1.00 86.88 81 VAL A N 1
ATOM 572 C CA . VAL A 1 81 ? 9.078 -14.609 -9.800 1.00 86.88 81 VAL A CA 1
ATOM 573 C C . VAL A 1 81 ? 10.392 -13.830 -9.891 1.00 86.88 81 VAL A C 1
ATOM 575 O O . VAL A 1 81 ? 11.396 -14.286 -9.350 1.00 86.88 81 VAL A O 1
ATOM 578 N N . GLU A 1 82 ? 10.388 -12.634 -10.488 1.00 85.69 82 GLU A N 1
ATOM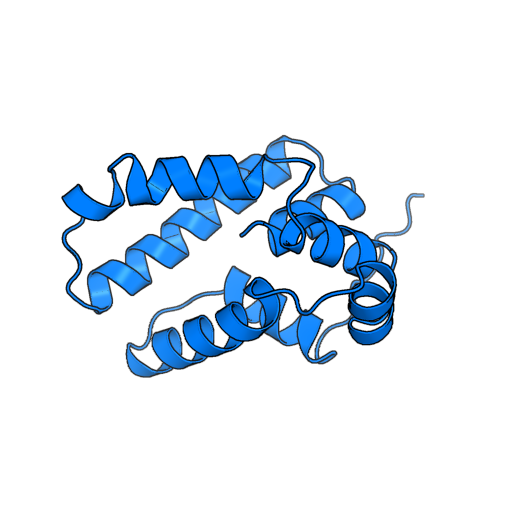 579 C CA . GLU A 1 82 ? 11.570 -11.757 -10.578 1.00 85.69 82 GLU A CA 1
ATOM 580 C C . GLU A 1 82 ? 12.090 -11.327 -9.197 1.00 85.69 82 GLU A C 1
ATOM 582 O O . GLU A 1 82 ? 13.296 -11.199 -8.981 1.00 85.69 82 GLU A O 1
ATOM 587 N N . ILE A 1 83 ? 11.185 -11.109 -8.237 1.00 82.62 83 ILE A N 1
ATOM 588 C CA . ILE A 1 83 ? 11.545 -10.761 -6.856 1.00 82.62 83 ILE A CA 1
ATOM 589 C C . ILE A 1 83 ? 12.065 -11.985 -6.078 1.00 82.62 83 ILE A C 1
ATOM 591 O O . ILE A 1 83 ? 12.765 -11.805 -5.077 1.00 82.62 83 ILE A O 1
ATOM 595 N N . GLY A 1 84 ? 11.760 -13.207 -6.532 1.00 76.00 84 GLY A N 1
ATOM 596 C CA . GLY A 1 84 ? 12.220 -14.467 -5.940 1.00 76.00 84 GLY A CA 1
ATOM 597 C C . GLY A 1 84 ? 11.569 -14.811 -4.596 1.00 76.00 84 GLY A C 1
ATOM 598 O O . GLY A 1 84 ? 12.099 -15.633 -3.852 1.00 76.00 84 GLY A O 1
ATOM 599 N N . HIS A 1 85 ? 10.458 -14.158 -4.236 1.00 68.00 85 HIS A N 1
ATOM 600 C CA . HIS A 1 85 ? 9.779 -14.380 -2.958 1.00 68.00 85 HIS A CA 1
ATOM 601 C C . HIS A 1 85 ? 8.322 -13.905 -2.985 1.00 68.00 85 HIS A C 1
ATOM 603 O O . HIS A 1 85 ? 7.991 -12.932 -3.664 1.00 68.00 85 HIS A O 1
ATOM 609 N N . VAL A 1 86 ? 7.469 -14.522 -2.160 1.00 67.25 86 VAL A N 1
ATOM 610 C CA . VAL A 1 86 ? 6.108 -14.022 -1.908 1.00 67.25 86 VAL A CA 1
ATOM 611 C C . VAL A 1 86 ? 6.198 -12.653 -1.225 1.00 67.25 86 VAL A C 1
ATOM 613 O O . VAL A 1 86 ? 6.968 -12.468 -0.278 1.00 67.25 86 VAL A O 1
ATOM 616 N N . SER A 1 87 ? 5.437 -11.685 -1.737 1.00 69.88 87 SER A N 1
ATOM 617 C CA . SER A 1 87 ? 5.286 -10.352 -1.153 1.00 69.88 87 SER A CA 1
ATOM 618 C C . SER A 1 87 ? 4.093 -10.366 -0.198 1.00 69.88 87 SER A C 1
ATOM 620 O O . SER A 1 87 ? 2.953 -10.477 -0.637 1.00 69.88 87 SER A O 1
ATOM 622 N N . GLU A 1 88 ? 4.360 -10.219 1.102 1.00 72.31 88 GLU A N 1
ATOM 623 C CA . GLU A 1 88 ? 3.335 -10.149 2.161 1.00 72.31 88 GLU A CA 1
ATOM 624 C C . GLU A 1 88 ? 2.276 -9.076 1.871 1.00 72.31 88 GLU A C 1
ATOM 626 O O . GLU A 1 88 ? 1.094 -9.263 2.134 1.00 72.31 88 GLU A O 1
ATOM 631 N N . GLY A 1 89 ? 2.680 -7.966 1.240 1.00 74.88 89 GLY A N 1
ATOM 632 C CA . GLY A 1 89 ? 1.769 -6.880 0.897 1.00 74.88 89 GLY A CA 1
ATOM 633 C C . GLY A 1 89 ? 0.642 -7.286 -0.055 1.00 74.88 89 GLY A C 1
ATOM 634 O O . GLY A 1 89 ? -0.407 -6.652 -0.016 1.00 74.88 89 GLY A O 1
ATOM 635 N N . VAL A 1 90 ? 0.828 -8.321 -0.883 1.00 78.31 90 VAL A N 1
ATOM 636 C CA . VAL A 1 90 ? -0.214 -8.813 -1.800 1.00 78.31 90 VAL A CA 1
ATOM 637 C C . VAL A 1 90 ? -1.333 -9.503 -1.020 1.00 78.31 90 VAL A C 1
ATOM 639 O O . VAL A 1 90 ? -2.493 -9.139 -1.192 1.00 78.31 90 VAL A O 1
ATOM 642 N N . SER A 1 91 ? -0.996 -10.432 -0.119 1.00 79.00 91 SER A N 1
ATOM 643 C CA . SER A 1 91 ? -1.983 -11.114 0.731 1.00 79.00 91 SER A CA 1
ATOM 644 C C . SER A 1 91 ? -2.651 -10.151 1.713 1.00 79.00 91 SER A C 1
ATOM 646 O O . SER A 1 91 ? -3.864 -10.198 1.905 1.00 79.00 91 SER A O 1
ATOM 648 N N . THR A 1 92 ? -1.893 -9.200 2.268 1.00 83.25 92 THR A N 1
ATOM 649 C CA . THR A 1 92 ? -2.437 -8.214 3.210 1.00 83.25 92 THR A CA 1
ATOM 650 C C . THR A 1 92 ? -3.492 -7.302 2.576 1.00 83.25 92 THR A C 1
ATOM 652 O O . THR A 1 92 ? -4.435 -6.913 3.259 1.00 83.25 92 THR A O 1
ATOM 655 N N . ILE A 1 93 ? -3.382 -6.945 1.290 1.00 87.25 93 ILE A N 1
ATOM 656 C CA . ILE A 1 93 ? -4.382 -6.079 0.632 1.00 87.25 93 ILE A CA 1
ATOM 657 C C . ILE A 1 93 ? -5.769 -6.729 0.647 1.00 87.25 93 ILE A C 1
ATOM 659 O O . ILE A 1 93 ? -6.758 -6.056 0.940 1.00 87.25 93 ILE A O 1
ATOM 663 N N . GLU A 1 94 ? -5.842 -8.030 0.371 1.00 87.19 94 GLU A N 1
ATOM 664 C CA . GLU A 1 94 ? -7.100 -8.775 0.380 1.00 87.19 94 GLU A CA 1
ATOM 665 C C . GLU A 1 94 ? -7.688 -8.884 1.793 1.00 87.19 94 GLU A C 1
ATOM 667 O O . GLU A 1 94 ? -8.879 -8.641 1.992 1.00 87.19 94 GLU A O 1
ATOM 672 N N . GLU A 1 95 ? -6.858 -9.165 2.798 1.00 86.62 95 GLU A N 1
ATOM 673 C CA . GLU A 1 95 ? -7.289 -9.218 4.200 1.00 86.62 95 GLU A CA 1
ATOM 674 C C . GLU A 1 95 ? -7.803 -7.865 4.709 1.00 86.62 95 GLU A C 1
ATOM 676 O O . GLU A 1 95 ? -8.851 -7.801 5.364 1.00 86.62 95 GLU A O 1
ATOM 681 N N . VAL A 1 96 ? -7.102 -6.774 4.382 1.00 87.06 96 VAL A N 1
ATOM 682 C CA . VAL A 1 96 ? -7.505 -5.408 4.746 1.00 87.06 96 VAL A CA 1
ATOM 683 C C . VAL A 1 96 ? -8.821 -5.043 4.068 1.00 87.06 96 VAL A C 1
ATOM 685 O O . VAL A 1 96 ? -9.711 -4.520 4.737 1.00 87.06 96 VAL A O 1
ATOM 688 N N . PHE A 1 97 ? -8.984 -5.355 2.779 1.00 91.69 97 PHE A N 1
ATOM 689 C CA . PHE A 1 97 ? -10.235 -5.113 2.060 1.00 91.69 97 PHE A CA 1
ATOM 690 C C . PHE A 1 97 ? -11.403 -5.895 2.674 1.00 91.69 97 PHE A C 1
ATOM 692 O O . PHE A 1 97 ? -12.429 -5.309 3.014 1.00 91.69 97 PHE A O 1
ATOM 699 N N . ASN A 1 98 ? -11.226 -7.197 2.912 1.00 90.81 98 ASN A N 1
ATOM 700 C CA . ASN A 1 98 ? -12.253 -8.041 3.527 1.00 90.81 98 ASN A CA 1
ATOM 701 C C . ASN A 1 98 ? -12.635 -7.548 4.929 1.00 90.81 98 ASN A C 1
ATOM 703 O O . ASN A 1 98 ? -13.807 -7.572 5.307 1.00 90.81 98 ASN A O 1
ATOM 707 N N . THR A 1 99 ? -11.657 -7.084 5.706 1.00 89.31 99 THR A N 1
ATOM 708 C CA . THR A 1 99 ? -11.900 -6.491 7.026 1.00 89.31 99 THR A CA 1
ATOM 709 C C . THR A 1 99 ? -12.669 -5.181 6.896 1.00 89.31 99 THR A C 1
ATOM 711 O O . THR A 1 99 ? -13.670 -4.996 7.582 1.00 89.31 99 THR A O 1
ATOM 714 N N . ALA A 1 100 ? -12.285 -4.307 5.968 1.00 91.69 100 ALA A N 1
ATOM 715 C CA . ALA A 1 100 ? -13.001 -3.064 5.708 1.00 91.69 100 ALA A CA 1
ATOM 716 C C . ALA A 1 100 ? -14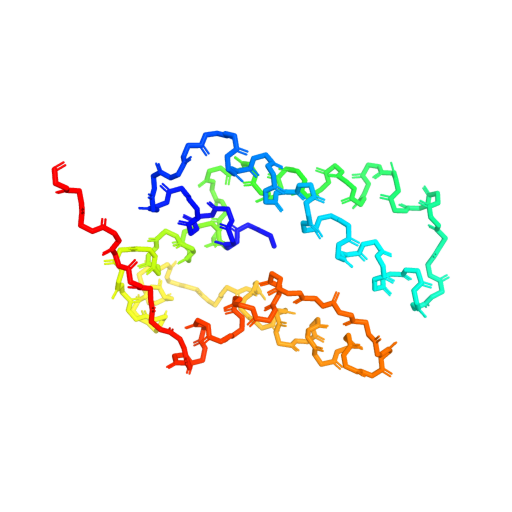.462 -3.300 5.303 1.00 91.69 100 ALA A C 1
ATOM 718 O O . ALA A 1 100 ? -15.341 -2.618 5.824 1.00 91.69 100 ALA A O 1
ATOM 719 N N . CYS A 1 101 ? -14.749 -4.320 4.487 1.00 94.25 101 CYS A N 1
ATOM 720 C CA . CYS A 1 101 ? -16.123 -4.713 4.166 1.00 94.25 101 CYS A CA 1
ATOM 721 C C . CYS A 1 101 ? -16.922 -5.133 5.410 1.00 94.25 101 CYS A C 1
ATOM 723 O O . CYS A 1 101 ? -18.070 -4.720 5.558 1.00 94.25 101 CYS A O 1
ATOM 725 N N . LYS A 1 102 ? -16.324 -5.907 6.332 1.00 95.25 102 LYS A N 1
ATOM 726 C CA . LYS A 1 102 ? -16.985 -6.317 7.591 1.00 95.25 102 LYS A CA 1
ATOM 727 C C . LYS A 1 102 ? -17.360 -5.122 8.468 1.00 95.25 102 LYS A C 1
ATOM 729 O O . LYS A 1 102 ? -18.419 -5.133 9.084 1.00 95.25 102 LYS A O 1
ATOM 734 N N . TYR A 1 103 ? -16.497 -4.109 8.510 1.00 93.06 103 TYR A N 1
ATOM 735 C CA . TYR A 1 103 ? -16.710 -2.882 9.281 1.00 93.06 103 TYR A CA 1
ATOM 736 C C . TYR A 1 103 ? -17.402 -1.764 8.483 1.00 93.06 103 TYR A C 1
ATOM 738 O O . TYR A 1 103 ? -17.584 -0.676 9.021 1.00 93.06 103 TYR A O 1
ATOM 746 N N . GLN A 1 104 ? -17.791 -2.020 7.227 1.00 96.00 104 GLN A N 1
ATOM 747 C CA . GLN A 1 104 ? -18.431 -1.051 6.328 1.00 96.00 104 GLN A CA 1
ATOM 748 C C . GLN A 1 104 ? -17.619 0.249 6.157 1.00 96.00 104 GLN A C 1
ATOM 750 O O . GLN A 1 104 ? -18.163 1.351 6.180 1.00 96.00 104 GLN A O 1
ATOM 755 N N . ILE A 1 105 ? -16.298 0.119 6.001 1.00 95.50 105 ILE A N 1
ATOM 756 C CA . ILE A 1 105 ? -15.378 1.247 5.823 1.00 95.50 105 ILE A CA 1
ATOM 757 C C . ILE A 1 105 ? -14.938 1.363 4.367 1.00 95.50 105 ILE A C 1
ATOM 759 O O . ILE A 1 105 ? -14.377 0.428 3.797 1.00 95.50 105 ILE A O 1
ATOM 763 N N . ASP A 1 106 ? -15.103 2.557 3.799 1.00 94.44 106 ASP A N 1
ATOM 764 C CA . ASP A 1 106 ? -14.629 2.859 2.452 1.00 94.44 106 ASP A CA 1
ATOM 765 C C . ASP A 1 106 ? -13.101 2.963 2.392 1.00 94.44 106 ASP A C 1
ATOM 767 O O . ASP A 1 106 ? -12.473 3.817 3.044 1.00 94.44 106 ASP A O 1
ATOM 771 N N . MET A 1 107 ? -12.518 2.129 1.525 1.00 93.94 107 MET A N 1
ATOM 772 C CA . MET A 1 107 ? -11.078 2.042 1.271 1.00 93.94 107 MET A CA 1
ATOM 773 C C . MET A 1 107 ? -10.745 2.125 -0.236 1.00 93.94 107 MET A C 1
ATOM 775 O O . MET A 1 107 ? -10.285 1.135 -0.812 1.00 93.94 107 MET A O 1
ATOM 779 N N . PRO A 1 108 ? -10.976 3.272 -0.912 1.00 93.88 108 PRO A N 1
ATOM 780 C CA . PRO A 1 108 ? -10.812 3.379 -2.365 1.00 93.88 108 PRO A CA 1
ATOM 781 C C . PRO A 1 108 ? -9.420 3.006 -2.898 1.00 93.88 108 PRO A C 1
ATOM 783 O O . PRO A 1 108 ? -9.314 2.358 -3.940 1.00 93.88 108 PRO A O 1
ATOM 786 N N . ILE A 1 109 ? -8.341 3.390 -2.209 1.00 91.75 109 ILE A N 1
ATOM 787 C CA . ILE A 1 109 ? -6.966 3.057 -2.612 1.00 91.75 109 ILE A CA 1
ATOM 788 C C . ILE A 1 109 ? -6.749 1.554 -2.474 1.00 91.75 109 ILE A C 1
ATOM 790 O O . ILE A 1 109 ? -6.267 0.916 -3.408 1.00 91.75 109 ILE A O 1
ATOM 794 N N . THR A 1 110 ? -7.130 0.977 -1.335 1.00 91.56 110 THR A N 1
ATOM 795 C CA . THR A 1 110 ? -7.003 -0.470 -1.100 1.00 91.56 110 THR A CA 1
ATOM 796 C C . THR A 1 110 ? -7.800 -1.279 -2.124 1.00 91.56 110 THR A C 1
ATOM 798 O O . THR A 1 110 ? -7.272 -2.234 -2.689 1.00 91.56 110 THR A O 1
ATOM 801 N N . GLN A 1 111 ? -9.029 -0.857 -2.427 1.00 93.44 111 GLN A N 1
ATOM 802 C CA . GLN A 1 111 ? -9.873 -1.475 -3.448 1.00 93.44 111 GLN A CA 1
ATOM 803 C C . GLN A 1 111 ? -9.229 -1.406 -4.837 1.00 93.44 111 GLN A C 1
ATOM 805 O O . GLN A 1 111 ? -9.157 -2.417 -5.530 1.00 93.44 111 GLN A O 1
ATOM 810 N N . THR A 1 112 ? -8.709 -0.238 -5.223 1.00 91.56 112 THR A N 1
ATOM 811 C CA . THR A 1 112 ? -8.021 -0.048 -6.510 1.00 91.56 112 THR A CA 1
ATOM 812 C C . THR A 1 112 ? -6.814 -0.983 -6.636 1.00 91.56 112 THR A C 1
ATOM 814 O O . THR A 1 112 ? -6.602 -1.603 -7.678 1.00 91.56 112 THR A O 1
ATOM 817 N N . LEU A 1 113 ? -6.025 -1.129 -5.565 1.00 89.38 113 LEU A N 1
ATOM 818 C CA . LEU A 1 113 ? -4.889 -2.053 -5.551 1.00 89.38 113 LEU A CA 1
ATOM 819 C C . LEU A 1 113 ? -5.330 -3.514 -5.662 1.00 89.38 113 LEU A C 1
ATOM 821 O O . LEU A 1 113 ? -4.690 -4.278 -6.381 1.00 89.38 113 LEU A O 1
ATOM 825 N N . LEU A 1 114 ? -6.404 -3.901 -4.969 1.00 91.12 114 LEU A N 1
ATOM 826 C CA . LEU A 1 114 ? -6.937 -5.260 -5.029 1.00 91.12 114 LEU A CA 1
ATOM 827 C C . LEU A 1 114 ? -7.416 -5.603 -6.444 1.00 91.12 114 LEU A C 1
ATOM 829 O O . LEU A 1 114 ? -7.060 -6.657 -6.965 1.00 91.12 114 LEU A O 1
ATOM 833 N N . GLN A 1 115 ? -8.154 -4.694 -7.086 1.00 89.88 115 GLN A N 1
ATOM 834 C CA . GLN A 1 115 ? -8.615 -4.860 -8.467 1.00 89.88 115 GLN A CA 1
ATOM 835 C C . GLN A 1 115 ? -7.443 -5.002 -9.443 1.00 89.88 115 GLN A C 1
ATOM 837 O O . GLN A 1 115 ? -7.467 -5.865 -10.319 1.00 89.88 115 GLN A O 1
ATOM 842 N N . LEU A 1 116 ? -6.385 -4.206 -9.267 1.00 86.81 116 LEU A N 1
ATOM 843 C CA . LEU A 1 116 ? -5.173 -4.312 -10.080 1.00 86.81 116 LEU A CA 1
ATOM 844 C C . LEU A 1 116 ? -4.483 -5.676 -9.902 1.00 86.81 116 LEU A C 1
ATOM 846 O O . LEU A 1 116 ? -4.123 -6.326 -10.879 1.00 86.81 116 LEU A O 1
ATOM 850 N N . ILE A 1 117 ? -4.332 -6.129 -8.656 1.00 84.94 117 ILE A N 1
ATOM 851 C CA . ILE A 1 117 ? -3.707 -7.415 -8.301 1.00 84.94 117 ILE A CA 1
ATOM 852 C C . ILE A 1 117 ? -4.505 -8.602 -8.853 1.00 84.94 117 ILE A C 1
ATOM 854 O O . ILE A 1 117 ? -3.912 -9.570 -9.330 1.00 84.94 117 ILE A O 1
ATOM 858 N N . ARG A 1 118 ? -5.839 -8.518 -8.827 1.00 84.94 118 ARG A N 1
ATOM 859 C CA . ARG A 1 118 ? -6.748 -9.540 -9.368 1.00 84.94 118 ARG A CA 1
ATOM 860 C C . ARG A 1 118 ? -6.927 -9.473 -10.889 1.00 84.94 118 ARG A C 1
ATOM 862 O O . ARG A 1 118 ? -7.640 -10.304 -11.442 1.00 84.94 118 ARG A O 1
ATOM 869 N N . LYS A 1 119 ? -6.275 -8.520 -11.567 1.00 78.50 119 LYS A N 1
ATOM 870 C CA . LYS A 1 119 ? -6.467 -8.199 -12.995 1.00 78.50 119 LYS A CA 1
ATOM 871 C C . LYS A 1 119 ? -7.897 -7.798 -13.371 1.00 78.50 119 LYS A C 1
ATOM 873 O O . LYS A 1 119 ? -8.292 -7.891 -14.528 1.00 78.50 119 LYS A O 1
ATOM 878 N N . GLU A 1 120 ? -8.668 -7.327 -12.405 1.00 74.50 120 GLU A N 1
ATOM 879 C CA . GLU A 1 120 ? -9.996 -6.753 -12.634 1.00 74.50 120 GLU A CA 1
ATOM 880 C C . GLU A 1 120 ? -9.895 -5.319 -13.180 1.00 74.50 120 GLU A C 1
ATOM 882 O O . GLU A 1 120 ? -10.867 -4.767 -13.688 1.00 74.50 120 GLU A O 1
ATOM 887 N N . MET A 1 121 ? -8.704 -4.718 -13.102 1.00 74.62 121 MET A N 1
ATOM 888 C CA . MET A 1 121 ? -8.387 -3.413 -13.665 1.00 74.62 121 MET A CA 1
ATOM 889 C C . MET A 1 121 ? -7.013 -3.455 -14.342 1.00 74.62 121 MET A C 1
ATOM 891 O O . MET A 1 121 ? -6.049 -3.975 -13.781 1.00 74.62 121 MET A O 1
ATOM 895 N N . THR A 1 122 ? -6.907 -2.868 -15.533 1.00 72.44 122 THR A N 1
ATOM 896 C CA . THR A 1 122 ? -5.631 -2.648 -16.228 1.00 72.44 122 THR A CA 1
ATOM 897 C C . THR A 1 122 ? -5.246 -1.180 -16.116 1.00 72.44 122 THR A C 1
ATOM 899 O O . THR A 1 122 ? -6.091 -0.297 -16.256 1.00 72.44 122 THR A O 1
ATOM 902 N N . LEU A 1 123 ? -3.965 -0.897 -15.883 1.00 74.00 123 LEU A N 1
ATOM 903 C CA . LEU A 1 123 ? -3.468 0.475 -15.903 1.00 74.00 123 LEU A CA 1
ATOM 904 C C . LEU A 1 123 ? -3.521 0.997 -17.338 1.00 74.00 123 LEU A C 1
ATOM 906 O O . LEU A 1 123 ? -2.778 0.534 -18.204 1.00 74.00 123 LEU A O 1
ATOM 910 N N . SER A 1 124 ? -4.367 1.988 -17.596 1.00 60.66 124 SER A N 1
ATOM 911 C CA . SER A 1 124 ? -4.250 2.776 -18.816 1.00 60.66 124 SER A CA 1
ATOM 912 C C . SER A 1 124 ? -2.992 3.631 -18.689 1.00 60.66 124 SER A C 1
ATOM 914 O O . SER A 1 124 ? -2.970 4.599 -17.924 1.00 60.66 124 SER A O 1
ATOM 916 N N . ARG A 1 125 ? -1.923 3.279 -19.413 1.00 55.22 125 ARG A N 1
ATOM 917 C CA . ARG A 1 125 ? -0.799 4.202 -19.594 1.00 55.22 125 ARG A CA 1
ATOM 918 C C . ARG A 1 125 ? -1.365 5.456 -20.255 1.00 55.22 125 ARG A C 1
ATOM 920 O O . ARG A 1 125 ? -1.790 5.388 -21.405 1.00 55.22 125 ARG A O 1
ATOM 927 N N . SER A 1 126 ? -1.372 6.588 -19.551 1.00 46.59 126 SER A N 1
ATOM 928 C CA . SER A 1 126 ? -1.482 7.875 -20.234 1.00 46.59 126 SER A CA 1
ATOM 929 C C . SER A 1 126 ? -0.275 7.962 -21.155 1.00 46.59 126 SER A C 1
ATOM 931 O O . SER A 1 126 ? 0.859 8.083 -20.692 1.00 46.59 126 SER A O 1
ATOM 933 N N . SER A 1 127 ? -0.512 7.797 -22.453 1.00 37.34 127 SER A N 1
ATOM 934 C CA . SER A 1 127 ? 0.477 8.028 -23.493 1.00 37.34 127 SER A CA 1
ATOM 935 C C . SER A 1 127 ? 1.050 9.423 -23.280 1.00 37.34 127 SER A C 1
ATOM 937 O O . SER A 1 127 ? 0.324 10.410 -23.400 1.00 37.34 127 SER A O 1
ATOM 939 N N . LYS A 1 128 ? 2.333 9.498 -22.918 1.00 40.22 128 LYS A N 1
ATOM 940 C CA . LYS A 1 128 ? 3.109 10.730 -23.039 1.00 40.22 128 LYS A CA 1
ATOM 941 C C . LYS A 1 128 ? 3.083 11.104 -24.524 1.00 40.22 128 LYS A C 1
ATOM 943 O O . LYS A 1 128 ? 3.704 10.410 -25.327 1.00 40.22 128 LYS A O 1
ATOM 948 N N . GLY A 1 129 ? 2.260 12.091 -24.867 1.00 35.12 129 GLY A N 1
ATOM 949 C CA . GLY A 1 129 ? 2.393 12.865 -26.099 1.00 35.12 129 GLY A CA 1
ATOM 950 C C . GLY A 1 129 ? 3.501 13.891 -25.947 1.00 35.12 129 GLY A C 1
ATOM 951 O O . GLY A 1 129 ? 3.754 14.296 -24.788 1.00 35.12 129 GLY A O 1
#

Organism: Neisseria gonorrhoeae (NCBI:txid485)

Nearest PDB structures (foldseek):
  3k96-assembly1_B  TM=9.627E-01  e=2.706E-07  Coxiella burnetii RSA 493
  1n1e-assembly1_B  TM=9.403E-01  e=2.307E-05  Leishmania mexicana
  1z82-assembly1_B  TM=9.295E-01  e=2.962E-05  Thermotoga maritima MSB8
  1evy-assembly1_A  TM=9.472E-01  e=4.643E-05  Leishmania mexicana

Secondary structure (DSSP, 8-state):
-HHHHHHHHHTT-HHHHHHHHHHHHHHHHHHHHHHTT--HHHHTSIIIIIHHHHHHH-TT-HHHHHHHHHHTT--HHHHHHHHTS--HHHHHHHHHHHHHHHTT---HHHHHHHHHHTTSS--------

Sequence (129 aa):
MAIATGLSDGLEYGLNARAALVTRGLAEITRLASAMGAQPKTMMGLAGIGDLILTCTGALSRNRRVGLGLAEGKELHQVLVEIGHVSEGVSTIEEVFNTACKYQIDMPITQTLLQLIRKEMTLSRSSKG

Radius of gyration: 14.68 Å; Cα contacts (8 Å, |Δi|>4): 139; chains: 1; bounding box: 33×30×46 Å

InterPro domains:
  IPR006109 Glycerol-3-phosphate dehydrogenase, NAD-dependent, C-terminal [PF07479] (1-124)
  IPR006168 Glycerol-3-phosphate dehydrogenase, NAD-dependent [PR00077] (5-29)
  IPR006168 Glycerol-3-phosphate dehydrogenase, NAD-dependent [PR00077] (45-62)
  IPR008927 6-phosphogluconate dehydrogenase-like, C-terminal domain superfamily [SSF48179] (1-124)
  IPR013328 6-phosphogluconate dehydrogenase, domain 2 [G3DSA:1.10.1040.10] (1-128)